Protein AF-A0AAD8WEA4-F1 (afdb_monomer_lite)

Secondary structure (DSSP, 8-state):
------TT----TTGGG-GGGGGG---SS---PPPPPPHHHHHHHH---S-HHHHHHHHHHHHHHHHHHHHHHHHHHHHHHHHHHHHHHHHHHHHHHHHTT-GGGGG-

Radius of gyration: 26.98 Å; chains: 1; bounding box: 64×45×72 Å

Organism: Lolium multiflorum (NCBI:txid4521)

Foldseek 3Di:
DDDPDDPPPCPPPCPVVPPVCVVVPDDDPDPPDPDDDDPVRVCVVPPDPDDPVVVVVVVVVVVVVVVVVVVVVVVVVVVVVVVVVVVVVVVVVVVVVCVVVPVVVVPD

Structure (mmCIF, N/CA/C/O backbone):
data_AF-A0AAD8WEA4-F1
#
_entry.id   AF-A0AAD8WEA4-F1
#
loop_
_atom_site.group_PDB
_atom_site.id
_atom_site.type_symbol
_atom_site.label_atom_id
_atom_site.label_alt_id
_atom_site.label_comp_id
_atom_site.label_asym_id
_atom_site.label_entity_id
_atom_site.label_seq_id
_atom_site.pdbx_PDB_ins_code
_atom_site.Cartn_x
_atom_site.Cartn_y
_atom_site.Cartn_z
_atom_site.occupancy
_atom_site.B_iso_or_equiv
_atom_site.auth_seq_id
_atom_site.auth_comp_id
_atom_site.auth_asym_id
_atom_site.auth_atom_id
_atom_site.pdbx_PDB_model_num
ATOM 1 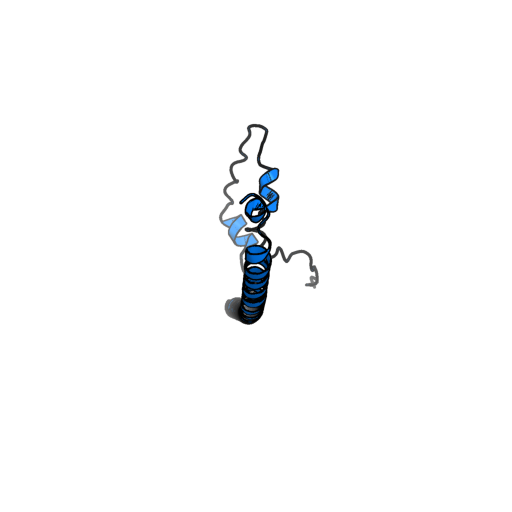N N . MET A 1 1 ? 31.925 5.768 -19.406 1.00 32.72 1 MET A N 1
ATOM 2 C CA . MET A 1 1 ? 31.260 5.127 -18.254 1.00 32.72 1 MET A CA 1
ATOM 3 C C . MET A 1 1 ? 30.538 6.207 -17.465 1.00 32.72 1 MET A C 1
ATOM 5 O O . MET A 1 1 ? 31.217 7.088 -16.960 1.00 32.72 1 MET A O 1
ATOM 9 N N . ALA A 1 2 ? 29.205 6.200 -17.416 1.00 39.97 2 ALA A N 1
ATOM 10 C CA . ALA A 1 2 ? 28.443 7.085 -16.532 1.00 39.97 2 ALA A CA 1
ATOM 11 C C . ALA A 1 2 ? 27.972 6.257 -15.327 1.00 39.97 2 ALA A C 1
ATOM 13 O O . ALA A 1 2 ? 27.374 5.201 -15.521 1.00 39.97 2 ALA A O 1
ATOM 14 N N . ASN A 1 3 ? 28.341 6.697 -14.121 1.00 33.06 3 ASN A N 1
ATOM 15 C CA . ASN A 1 3 ? 27.997 6.066 -12.846 1.00 33.06 3 ASN A CA 1
ATOM 16 C C . ASN A 1 3 ? 26.475 6.037 -12.649 1.00 33.06 3 ASN A C 1
ATOM 18 O O . ASN A 1 3 ? 25.807 7.042 -12.879 1.00 33.06 3 ASN A O 1
ATOM 22 N N . VAL A 1 4 ? 25.955 4.886 -12.217 1.00 49.28 4 VAL A N 1
ATOM 23 C CA . VAL A 1 4 ? 24.520 4.596 -12.022 1.00 49.28 4 VAL A CA 1
ATOM 24 C C . VAL A 1 4 ? 24.121 4.747 -10.540 1.00 49.28 4 VAL A C 1
ATOM 26 O O . VAL A 1 4 ? 23.082 4.264 -10.117 1.00 49.28 4 VAL A O 1
ATOM 29 N N . ASP A 1 5 ? 24.910 5.471 -9.743 1.00 46.84 5 ASP A N 1
ATOM 30 C CA . ASP A 1 5 ? 24.758 5.526 -8.281 1.00 46.84 5 ASP A CA 1
ATOM 31 C C . ASP A 1 5 ? 24.467 6.942 -7.756 1.00 46.84 5 ASP A C 1
ATOM 33 O O . ASP A 1 5 ? 25.165 7.446 -6.877 1.00 46.84 5 ASP A O 1
ATOM 37 N N . ASP A 1 6 ? 23.420 7.597 -8.268 1.00 40.94 6 ASP A N 1
ATOM 38 C CA . ASP A 1 6 ? 22.851 8.791 -7.622 1.00 40.94 6 ASP A CA 1
ATOM 39 C C . ASP A 1 6 ? 21.518 8.438 -6.925 1.00 40.94 6 ASP A C 1
ATOM 41 O O . ASP A 1 6 ? 20.459 8.453 -7.560 1.00 40.94 6 ASP A O 1
ATOM 45 N N . PRO A 1 7 ? 21.509 8.174 -5.600 1.00 43.84 7 PRO A N 1
ATOM 46 C CA . PRO A 1 7 ? 20.322 7.729 -4.854 1.00 43.84 7 PRO A CA 1
ATOM 47 C C . PRO A 1 7 ? 19.296 8.847 -4.571 1.00 43.84 7 PRO A C 1
ATOM 49 O O . PRO A 1 7 ? 18.504 8.760 -3.636 1.00 43.84 7 PRO A O 1
ATOM 52 N N . LYS A 1 8 ? 19.301 9.943 -5.341 1.00 40.56 8 LYS A N 1
ATOM 53 C CA . LYS A 1 8 ? 18.480 11.141 -5.065 1.00 40.56 8 LYS A CA 1
ATOM 54 C C . LYS A 1 8 ? 17.254 11.313 -5.966 1.00 40.56 8 LYS A C 1
ATOM 56 O O . LYS A 1 8 ? 16.536 12.294 -5.798 1.00 40.56 8 LYS A O 1
ATOM 61 N N . ASN A 1 9 ? 16.978 10.391 -6.890 1.00 45.25 9 ASN A N 1
ATOM 62 C CA . ASN A 1 9 ? 15.835 10.511 -7.811 1.00 45.25 9 ASN A CA 1
ATOM 63 C C . ASN A 1 9 ? 14.658 9.565 -7.505 1.00 45.25 9 ASN A C 1
ATOM 65 O O . ASN A 1 9 ? 13.693 9.487 -8.264 1.00 45.25 9 ASN A O 1
ATOM 69 N N . GLU A 1 10 ? 14.648 8.887 -6.363 1.00 41.81 10 GLU A N 1
ATOM 70 C CA . GLU A 1 10 ? 13.441 8.186 -5.924 1.00 41.81 10 GLU A CA 1
ATOM 71 C 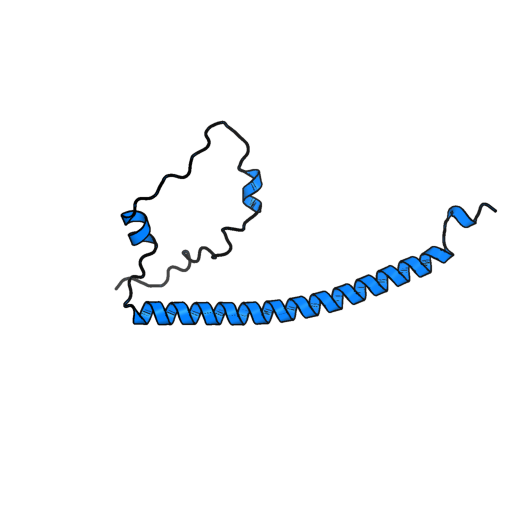C . GLU A 1 10 ? 12.476 9.182 -5.277 1.00 41.81 10 GLU A C 1
ATOM 73 O O . GLU A 1 10 ? 12.236 9.200 -4.069 1.00 41.81 10 GLU A O 1
ATOM 78 N N . THR A 1 11 ? 11.901 10.055 -6.110 1.00 48.12 11 THR A N 1
ATOM 79 C CA . THR A 1 11 ? 10.684 10.779 -5.745 1.00 48.12 11 THR A CA 1
ATOM 80 C C . THR A 1 11 ? 9.590 9.737 -5.562 1.00 48.12 11 THR A C 1
ATOM 82 O O . THR A 1 11 ? 8.928 9.310 -6.505 1.00 48.12 11 THR A O 1
ATOM 85 N N . SER A 1 12 ? 9.464 9.271 -4.316 1.00 45.03 12 SER A N 1
ATOM 86 C CA . SER A 1 12 ? 8.466 8.313 -3.858 1.00 45.03 12 SER A CA 1
ATOM 87 C C . SER A 1 12 ? 7.138 8.575 -4.555 1.00 45.03 12 SER A C 1
ATOM 89 O O . SER A 1 12 ? 6.566 9.658 -4.419 1.00 45.03 12 SER A O 1
ATOM 91 N N . SER A 1 13 ? 6.624 7.567 -5.264 1.00 46.34 13 SER A N 1
ATOM 92 C CA . SER A 1 13 ? 5.362 7.607 -6.021 1.00 46.34 13 SER A CA 1
ATOM 93 C C . SER A 1 13 ? 4.132 8.012 -5.180 1.00 46.34 13 SER A C 1
ATOM 95 O O . SER A 1 13 ? 3.049 8.212 -5.721 1.00 46.34 13 SER A O 1
ATOM 97 N N . TRP A 1 14 ? 4.296 8.137 -3.861 1.00 36.22 14 TRP A N 1
ATOM 98 C CA . TRP A 1 14 ? 3.304 8.573 -2.877 1.00 36.22 14 TRP A CA 1
ATOM 99 C C . TRP A 1 14 ? 3.311 10.085 -2.599 1.00 36.22 14 TRP A C 1
ATOM 101 O O . TRP A 1 14 ? 2.431 10.580 -1.902 1.00 36.22 14 TRP A O 1
ATOM 111 N N . SER A 1 15 ? 4.255 10.842 -3.167 1.00 52.50 15 SER A N 1
ATOM 112 C CA . SER A 1 15 ? 4.367 12.300 -2.988 1.00 52.50 15 SER A CA 1
ATOM 113 C C . SER A 1 15 ? 3.180 13.091 -3.560 1.00 52.50 15 SER A C 1
ATOM 115 O O . SER A 1 15 ? 2.919 14.204 -3.110 1.00 52.50 15 SER A O 1
ATOM 117 N N . ILE A 1 16 ? 2.393 12.492 -4.461 1.00 54.12 16 ILE A N 1
ATOM 118 C CA . ILE A 1 16 ? 1.137 13.068 -4.973 1.00 54.12 16 ILE A CA 1
ATOM 119 C C . ILE A 1 16 ? 0.066 13.174 -3.865 1.00 54.12 16 ILE A C 1
ATOM 121 O O . ILE A 1 16 ? -0.781 14.059 -3.918 1.00 54.12 16 ILE A O 1
ATOM 125 N N . PHE A 1 17 ? 0.129 12.334 -2.824 1.00 52.00 17 PHE A N 1
ATOM 126 C CA . PHE A 1 17 ? -0.818 12.330 -1.699 1.00 52.00 17 PHE A CA 1
ATOM 127 C C . PHE A 1 17 ? -0.290 13.059 -0.450 1.00 52.00 17 PHE A C 1
ATOM 129 O O . PHE A 1 17 ? -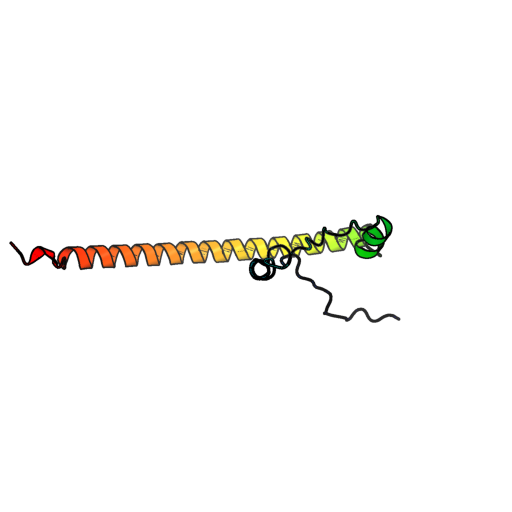0.812 12.870 0.649 1.00 52.00 17 PHE A O 1
ATOM 136 N N . ASN A 1 18 ? 0.750 13.892 -0.577 1.00 49.59 18 ASN A N 1
ATOM 137 C CA . ASN A 1 18 ? 1.273 14.639 0.564 1.00 49.59 18 ASN A CA 1
ATOM 138 C C . ASN A 1 18 ? 0.333 15.803 0.936 1.00 49.59 18 ASN A C 1
ATOM 140 O O . ASN A 1 18 ? 0.412 16.902 0.389 1.00 49.59 18 ASN A O 1
ATOM 144 N N . TRP A 1 19 ? -0.558 15.551 1.895 1.00 48.22 19 TRP A N 1
ATOM 145 C CA . TRP A 1 19 ? -1.549 16.506 2.405 1.00 48.22 19 TRP A CA 1
ATOM 146 C C . TRP A 1 19 ? -0.940 17.751 3.075 1.00 48.22 19 TRP A C 1
ATOM 148 O O . TRP A 1 19 ? -1.626 18.756 3.263 1.00 48.22 19 TRP A O 1
ATOM 158 N N . LYS A 1 20 ? 0.356 17.703 3.406 1.00 44.53 20 LYS A N 1
ATOM 159 C CA . LYS A 1 20 ? 1.084 18.762 4.116 1.00 44.53 20 LYS A CA 1
ATOM 160 C C . LYS A 1 20 ? 1.329 20.019 3.267 1.00 44.53 20 LYS A C 1
ATOM 162 O O . LYS A 1 20 ? 1.580 21.077 3.827 1.00 44.53 20 LYS A O 1
ATOM 167 N N . ASN A 1 21 ? 1.156 19.932 1.944 1.00 53.56 21 ASN A N 1
ATOM 168 C CA . ASN A 1 21 ? 1.268 21.070 1.018 1.00 53.56 21 ASN A CA 1
ATOM 169 C C . ASN A 1 21 ? -0.003 21.944 0.954 1.00 53.56 21 ASN A C 1
ATOM 171 O O . ASN A 1 21 ? -0.043 22.926 0.220 1.00 53.56 21 ASN A O 1
ATOM 175 N N . LYS A 1 22 ? -1.067 21.598 1.694 1.00 46.16 22 LYS A N 1
ATOM 176 C CA . LYS A 1 22 ? -2.347 22.324 1.650 1.00 46.16 22 LYS A CA 1
ATOM 177 C C . LYS A 1 22 ? -2.279 23.731 2.264 1.00 46.16 22 LYS A C 1
ATOM 179 O O . LYS A 1 22 ? -3.099 24.570 1.918 1.00 46.16 22 LYS A O 1
ATOM 184 N N . ALA A 1 23 ? -1.309 23.993 3.143 1.00 48.53 23 ALA A N 1
ATOM 185 C CA . ALA A 1 23 ? -1.172 25.275 3.841 1.00 48.53 23 ALA A CA 1
ATOM 186 C C . ALA A 1 23 ? -0.393 26.349 3.054 1.00 48.53 23 ALA A C 1
ATOM 188 O O . ALA A 1 23 ? -0.459 27.519 3.408 1.00 48.53 23 ALA A O 1
ATOM 189 N N . GLU A 1 24 ? 0.310 25.986 1.976 1.00 50.59 24 GLU A N 1
ATOM 190 C CA . GLU A 1 24 ? 1.065 26.940 1.140 1.00 50.59 24 GLU A CA 1
ATOM 191 C C . GLU A 1 24 ? 0.227 27.520 -0.017 1.00 50.59 24 GLU A C 1
ATOM 193 O O . GLU A 1 24 ? 0.744 28.248 -0.860 1.00 50.59 24 GLU A O 1
ATOM 198 N N . MET A 1 25 ? -1.073 27.210 -0.074 1.00 52.72 25 MET A N 1
ATOM 199 C CA . MET A 1 25 ? -1.948 27.547 -1.202 1.00 52.72 25 MET A CA 1
ATOM 200 C C . MET A 1 25 ? -2.947 28.683 -0.911 1.00 52.72 25 MET A C 1
ATOM 202 O O . MET A 1 25 ? -3.974 28.769 -1.580 1.00 52.72 25 MET A O 1
ATOM 206 N N . GLU A 1 26 ? -2.671 29.565 0.057 1.00 49.06 26 GLU A N 1
ATOM 207 C CA . GLU A 1 26 ? -3.487 30.767 0.303 1.00 49.06 26 GLU A CA 1
ATOM 208 C C . GLU A 1 26 ? -2.643 32.065 0.344 1.00 49.06 26 GLU A C 1
ATOM 210 O O . GLU A 1 26 ? -2.158 32.483 1.391 1.00 49.06 26 GLU A O 1
ATOM 215 N N . GLY A 1 27 ? -2.534 32.718 -0.832 1.00 36.69 27 GLY A N 1
ATOM 216 C CA . GLY A 1 27 ? -2.215 34.150 -1.056 1.00 36.69 27 GLY A CA 1
ATOM 217 C C . GLY A 1 27 ? -0.794 34.476 -1.576 1.00 36.69 27 GLY A C 1
ATOM 218 O O . GLY A 1 27 ? 0.154 33.886 -1.068 1.00 36.69 27 GLY A O 1
ATOM 219 N N . PRO A 1 28 ? -0.571 35.430 -2.525 1.00 43.31 28 PRO A N 1
ATOM 220 C CA . PRO A 1 28 ? -1.480 36.361 -3.207 1.00 43.31 28 PRO A CA 1
ATOM 221 C C . PRO A 1 28 ? -1.848 35.934 -4.650 1.00 43.31 28 PRO A C 1
ATOM 223 O O . PRO A 1 28 ? -1.403 34.918 -5.172 1.00 43.31 28 PRO A O 1
ATOM 226 N N . SER A 1 29 ? -2.723 36.723 -5.270 1.00 53.72 29 SER A N 1
ATOM 227 C CA . SER A 1 29 ? -3.549 36.480 -6.460 1.00 53.72 29 SER A CA 1
ATOM 228 C C . SER A 1 29 ? -2.833 36.300 -7.810 1.00 53.72 29 SER A C 1
ATOM 230 O O . SER A 1 29 ? -3.125 37.027 -8.754 1.00 53.72 29 SER A O 1
ATOM 232 N N . ASP A 1 30 ? -1.978 35.294 -7.943 1.00 54.62 30 ASP A N 1
ATOM 233 C CA . ASP A 1 30 ? -1.620 34.735 -9.247 1.00 54.62 30 ASP A CA 1
ATOM 234 C C . ASP A 1 30 ? -1.702 33.217 -9.149 1.00 54.62 30 ASP A C 1
ATOM 236 O O . ASP A 1 30 ? -0.770 32.533 -8.728 1.00 54.62 30 ASP A O 1
ATOM 240 N N . VAL A 1 31 ? -2.864 32.674 -9.523 1.00 54.84 31 VAL A N 1
ATOM 241 C CA . VAL A 1 31 ? -3.018 31.241 -9.771 1.00 54.84 31 VAL A CA 1
ATOM 242 C C . VAL A 1 31 ? -2.032 30.900 -10.886 1.00 54.84 31 VAL A C 1
ATOM 244 O O . VAL A 1 31 ? -2.346 31.080 -12.065 1.00 54.84 31 VAL A O 1
ATOM 247 N N . GLN A 1 32 ? -0.827 30.443 -10.530 1.00 61.31 32 GLN A N 1
ATOM 248 C CA . GLN A 1 32 ? 0.107 29.852 -11.478 1.00 61.31 32 GLN A CA 1
ATOM 249 C C . GLN A 1 32 ? -0.579 28.619 -12.050 1.00 61.31 32 GLN A C 1
ATOM 251 O O . GLN A 1 32 ? -0.541 27.523 -11.490 1.00 61.31 32 GLN A O 1
ATOM 256 N N . LYS A 1 33 ? -1.281 28.818 -13.165 1.00 68.88 33 LYS A N 1
ATOM 257 C CA . LYS A 1 33 ? -1.872 27.726 -13.921 1.00 68.88 33 LYS A CA 1
ATOM 258 C C . LYS A 1 33 ? -0.729 26.769 -14.261 1.00 68.88 33 LYS A C 1
ATOM 260 O O . LYS A 1 33 ? 0.320 27.237 -14.717 1.00 68.88 33 LYS A O 1
ATOM 265 N N . PRO A 1 34 ? -0.893 25.455 -14.045 1.00 73.88 34 PRO A N 1
ATOM 266 C CA . PRO A 1 34 ? 0.146 24.502 -14.396 1.00 73.88 34 PRO A CA 1
ATOM 267 C C . PRO A 1 34 ? 0.504 24.685 -15.873 1.00 73.88 34 PRO A C 1
ATOM 269 O O . PRO A 1 34 ? -0.365 24.631 -16.746 1.00 73.88 34 PRO A O 1
ATOM 272 N N . ARG A 1 35 ? 1.786 24.941 -16.159 1.00 82.62 35 ARG A N 1
ATOM 273 C CA . ARG A 1 35 ? 2.276 25.059 -17.535 1.00 82.62 35 ARG A CA 1
ATOM 274 C C . ARG A 1 35 ? 2.022 23.738 -18.259 1.00 82.62 35 ARG A C 1
ATOM 276 O O . ARG A 1 35 ? 2.458 22.682 -17.795 1.00 82.62 35 ARG A O 1
ATOM 283 N N . MET A 1 36 ? 1.375 23.805 -19.422 1.00 80.50 36 MET A N 1
ATOM 284 C CA . MET A 1 36 ? 1.279 22.650 -20.312 1.00 80.50 36 MET A CA 1
ATOM 285 C C . MET A 1 36 ? 2.687 22.264 -20.777 1.00 80.50 36 MET A C 1
ATOM 287 O O . MET A 1 36 ? 3.401 23.079 -21.363 1.00 80.50 36 MET A O 1
ATOM 291 N N . ARG A 1 37 ? 3.105 21.034 -20.465 1.00 84.44 37 ARG A N 1
ATOM 292 C CA . ARG A 1 37 ? 4.376 20.475 -20.942 1.00 84.44 37 ARG A CA 1
ATOM 293 C C . ARG A 1 37 ? 4.244 20.093 -22.411 1.00 84.44 37 ARG A C 1
ATOM 295 O O . ARG A 1 37 ? 3.180 19.644 -22.836 1.00 84.44 37 ARG A O 1
ATOM 302 N N . SER A 1 38 ? 5.322 20.244 -23.171 1.00 88.56 38 SER A N 1
ATOM 303 C CA . SER A 1 38 ? 5.358 19.765 -24.553 1.00 88.56 38 SER A CA 1
ATOM 304 C C . SER A 1 38 ? 5.461 18.238 -24.601 1.00 88.56 38 SER A C 1
ATOM 306 O O . SER A 1 38 ? 5.964 17.600 -23.674 1.00 88.56 38 SER A O 1
ATOM 308 N N . THR A 1 39 ? 5.029 17.629 -25.706 1.00 84.62 39 THR A N 1
ATOM 309 C CA . THR A 1 39 ? 5.153 16.177 -25.910 1.00 84.62 39 THR A CA 1
ATOM 310 C C . THR A 1 39 ? 6.606 15.712 -25.826 1.00 84.62 39 THR A C 1
ATOM 312 O O . THR A 1 39 ? 6.874 14.665 -25.251 1.00 84.62 39 THR A O 1
ATOM 315 N N . GLN A 1 40 ? 7.551 16.509 -26.335 1.00 86.75 40 GLN A N 1
ATOM 316 C CA . GLN A 1 40 ? 8.985 16.218 -26.253 1.00 86.75 40 GLN A CA 1
ATOM 317 C C . GLN A 1 40 ? 9.467 16.199 -24.800 1.00 86.75 40 GLN A C 1
ATOM 319 O O . GLN A 1 40 ? 10.128 15.252 -24.405 1.00 86.75 40 GLN A O 1
ATOM 324 N N . GLU A 1 41 ? 9.078 17.185 -23.986 1.00 85.75 41 GLU A N 1
ATOM 325 C CA . GLU A 1 41 ? 9.413 17.227 -22.552 1.00 85.75 41 GLU A CA 1
ATOM 326 C C . GLU A 1 41 ? 8.825 16.041 -21.776 1.00 85.75 41 GLU A C 1
ATOM 328 O O . GLU A 1 41 ? 9.416 15.559 -20.811 1.00 85.75 41 GLU A O 1
ATOM 333 N N . ILE A 1 42 ? 7.638 15.574 -22.169 1.00 85.81 42 ILE A N 1
ATOM 334 C CA . ILE A 1 42 ? 7.008 14.401 -21.559 1.00 85.81 42 ILE A CA 1
ATOM 335 C C . ILE A 1 42 ? 7.773 13.140 -21.960 1.00 85.81 42 ILE A C 1
ATOM 337 O O . ILE A 1 42 ? 8.112 12.329 -21.102 1.00 85.81 42 ILE A O 1
ATOM 341 N N . LEU A 1 43 ? 8.075 12.987 -23.248 1.00 83.50 43 LEU A N 1
ATOM 342 C CA . LEU A 1 43 ? 8.815 11.837 -23.746 1.00 83.50 43 LEU A CA 1
ATOM 343 C C . LEU A 1 43 ? 10.217 11.792 -23.146 1.00 83.50 43 LEU A C 1
ATOM 345 O O . LEU A 1 43 ? 10.591 10.761 -22.621 1.00 83.50 43 LEU A O 1
ATOM 349 N N . THR A 1 44 ? 10.974 12.884 -23.118 1.00 85.00 44 THR A N 1
ATOM 350 C CA . THR A 1 44 ? 12.320 12.870 -22.523 1.00 85.00 44 THR A CA 1
ATOM 351 C C . THR A 1 44 ? 12.302 12.527 -21.039 1.00 85.00 44 THR A C 1
ATOM 353 O O . THR A 1 44 ? 13.202 11.847 -20.564 1.00 85.00 44 THR A O 1
ATOM 356 N N . LYS A 1 45 ? 11.279 12.965 -20.299 1.00 84.56 45 LYS A N 1
ATOM 357 C CA . LYS A 1 45 ? 11.196 12.716 -18.857 1.00 84.56 45 LYS A CA 1
ATOM 358 C C . LYS A 1 45 ? 10.756 11.297 -18.496 1.00 84.56 45 LYS A C 1
ATOM 360 O O . LYS A 1 45 ? 11.155 10.796 -17.450 1.00 84.56 45 LYS A O 1
ATOM 365 N N . TYR A 1 46 ? 9.886 10.689 -19.300 1.00 82.38 46 TYR A N 1
ATOM 366 C CA . TYR A 1 46 ? 9.238 9.414 -18.966 1.00 82.38 46 TYR A CA 1
ATOM 367 C C . TYR A 1 46 ? 9.553 8.283 -19.942 1.00 82.38 46 TYR A C 1
ATOM 369 O O . TYR A 1 46 ? 9.069 7.166 -19.753 1.00 82.38 46 TYR A O 1
ATOM 377 N N . LYS A 1 47 ? 10.336 8.544 -20.990 1.00 80.50 47 LYS A N 1
ATOM 378 C CA . LYS A 1 47 ? 10.826 7.497 -21.876 1.00 80.50 47 LYS A CA 1
ATOM 379 C C . LYS A 1 47 ? 11.668 6.534 -21.055 1.00 80.50 47 LYS A C 1
ATOM 381 O O . LYS A 1 47 ? 12.519 6.926 -20.265 1.00 80.50 47 LYS A O 1
ATOM 386 N N . TYR A 1 48 ? 11.394 5.257 -21.261 1.00 76.19 48 TYR A N 1
ATOM 387 C CA . TYR A 1 48 ? 12.258 4.205 -20.781 1.00 76.19 48 TYR A CA 1
ATOM 388 C C . TYR A 1 48 ? 13.397 4.045 -21.791 1.00 76.19 48 TYR A C 1
ATOM 390 O O . TYR A 1 48 ? 13.145 3.773 -22.965 1.00 76.19 48 TYR A O 1
ATOM 398 N N . ASP A 1 49 ? 14.630 4.278 -21.348 1.00 76.06 49 ASP A N 1
ATOM 399 C CA . ASP A 1 49 ? 15.810 4.288 -22.222 1.00 76.06 49 ASP A CA 1
ATOM 400 C C . ASP A 1 49 ?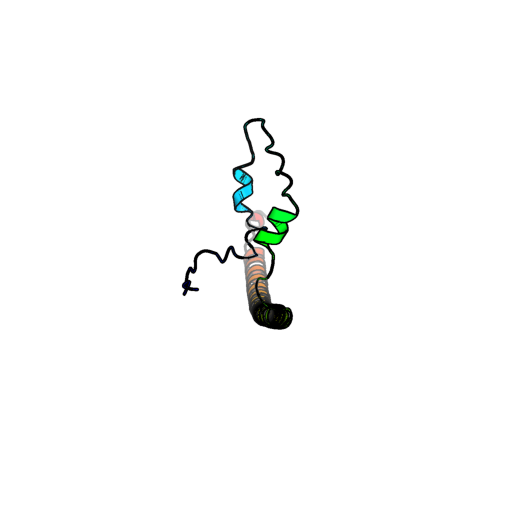 16.316 2.880 -22.593 1.00 76.06 49 ASP A C 1
ATOM 402 O O . ASP A 1 49 ? 17.232 2.759 -23.405 1.00 76.06 49 ASP A O 1
ATOM 406 N N . GLY A 1 50 ? 15.723 1.818 -22.032 1.00 75.25 50 GLY A N 1
ATOM 407 C CA . GLY A 1 50 ? 16.051 0.423 -22.349 1.00 75.25 50 GLY A CA 1
ATOM 408 C C . GLY A 1 50 ? 15.115 -0.229 -23.376 1.00 75.25 50 GLY A C 1
ATOM 409 O O . GLY A 1 50 ? 14.042 0.285 -23.693 1.00 75.25 50 GLY A O 1
ATOM 410 N N . ASP A 1 51 ? 15.503 -1.410 -23.863 1.00 83.00 51 ASP A N 1
ATOM 411 C CA . ASP A 1 51 ? 14.685 -2.208 -24.783 1.00 83.00 51 ASP A CA 1
ATOM 412 C C . ASP A 1 51 ? 13.350 -2.638 -24.152 1.00 83.00 51 ASP A C 1
ATOM 414 O O . ASP A 1 51 ? 13.213 -2.743 -22.930 1.00 83.00 51 ASP A O 1
ATOM 418 N N . ALA A 1 52 ? 12.358 -2.962 -24.990 1.00 81.06 52 ALA A N 1
ATOM 419 C CA . ALA A 1 52 ? 11.019 -3.365 -24.543 1.00 81.06 52 ALA A CA 1
ATOM 420 C C . ALA A 1 52 ? 11.040 -4.522 -23.521 1.00 81.06 52 ALA A C 1
ATOM 422 O O . ALA A 1 52 ? 10.235 -4.550 -22.590 1.00 81.06 52 ALA A O 1
ATOM 423 N N . ALA A 1 53 ? 11.994 -5.449 -23.654 1.00 84.25 53 ALA A N 1
ATOM 424 C CA . ALA A 1 53 ? 12.195 -6.539 -22.703 1.00 84.25 53 ALA A CA 1
ATOM 425 C C 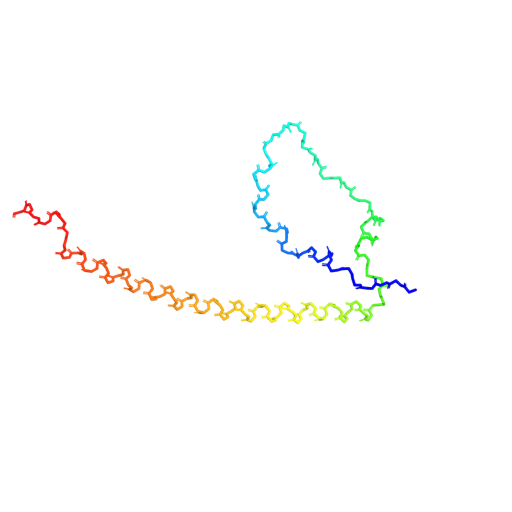. ALA A 1 53 ? 12.680 -6.047 -21.325 1.00 84.25 53 ALA A C 1
ATOM 427 O O . ALA A 1 53 ? 12.203 -6.531 -20.299 1.00 84.25 53 ALA A O 1
ATOM 428 N N . ALA A 1 54 ? 13.574 -5.055 -21.287 1.00 84.69 54 ALA A N 1
ATOM 429 C CA . ALA A 1 54 ? 14.045 -4.446 -20.045 1.00 84.69 54 ALA A CA 1
ATOM 430 C C . ALA A 1 54 ? 12.924 -3.643 -19.359 1.00 84.69 54 ALA A C 1
ATOM 432 O O . ALA A 1 54 ? 12.739 -3.751 -18.145 1.00 84.69 54 ALA A O 1
ATOM 433 N N . ALA A 1 55 ? 12.090 -2.943 -20.139 1.00 84.00 55 ALA A N 1
ATOM 434 C CA . ALA A 1 55 ? 10.915 -2.241 -19.619 1.00 84.00 55 ALA A CA 1
ATOM 435 C C . ALA A 1 55 ? 9.929 -3.211 -18.950 1.00 84.00 55 ALA A C 1
ATOM 437 O O . ALA A 1 55 ? 9.414 -2.937 -17.865 1.00 84.00 55 ALA A O 1
ATOM 438 N N . ALA A 1 56 ? 9.696 -4.367 -19.581 1.00 86.12 56 ALA A N 1
ATOM 439 C CA . ALA A 1 56 ? 8.831 -5.413 -19.049 1.00 86.12 56 ALA A CA 1
ATOM 440 C C . ALA A 1 56 ? 9.402 -6.054 -17.774 1.00 86.12 56 ALA A C 1
ATOM 442 O O . ALA A 1 56 ? 8.655 -6.293 -16.825 1.00 86.12 56 ALA A O 1
ATOM 443 N N . ALA A 1 57 ? 10.715 -6.296 -17.722 1.00 88.50 57 ALA A N 1
ATOM 444 C CA . ALA A 1 57 ? 11.378 -6.815 -16.528 1.00 88.50 57 ALA A CA 1
ATOM 445 C C . ALA A 1 57 ? 11.231 -5.852 -15.338 1.00 88.50 57 ALA A C 1
ATOM 447 O O . ALA A 1 57 ? 10.785 -6.260 -14.268 1.00 88.50 57 ALA A O 1
ATOM 448 N N . HIS A 1 58 ? 11.489 -4.564 -15.559 1.00 86.69 58 HIS A N 1
ATOM 449 C CA . HIS A 1 58 ? 11.336 -3.528 -14.538 1.00 86.69 58 HIS A CA 1
ATOM 450 C C . HIS A 1 58 ? 9.869 -3.337 -14.102 1.00 86.69 58 HIS A C 1
ATOM 452 O O . HIS A 1 58 ? 9.574 -3.132 -12.925 1.00 86.69 58 HIS A O 1
ATOM 458 N N . ALA A 1 59 ? 8.907 -3.453 -15.024 1.00 89.44 59 ALA A N 1
ATOM 459 C CA . ALA A 1 59 ? 7.488 -3.436 -14.669 1.00 89.44 59 ALA A CA 1
ATOM 460 C C . ALA A 1 59 ? 7.100 -4.640 -13.793 1.00 89.44 59 ALA A C 1
ATOM 462 O O . ALA A 1 59 ? 6.353 -4.486 -12.827 1.00 89.44 59 ALA A O 1
ATOM 463 N N . LYS A 1 60 ? 7.626 -5.832 -14.102 1.00 92.56 60 LYS A N 1
ATOM 464 C CA . LYS A 1 60 ? 7.416 -7.040 -13.297 1.00 92.56 60 LYS A CA 1
ATOM 465 C C . LYS A 1 60 ? 7.997 -6.884 -11.891 1.00 92.56 60 LYS A C 1
ATOM 467 O O . LYS A 1 60 ? 7.322 -7.241 -10.933 1.00 92.56 60 LYS A O 1
ATOM 472 N N . GLU A 1 61 ? 9.198 -6.334 -11.765 1.00 93.56 61 GLU A N 1
ATOM 473 C CA . GLU A 1 61 ? 9.837 -6.050 -10.475 1.00 93.56 61 GLU A CA 1
ATOM 474 C C . GLU A 1 61 ? 8.970 -5.129 -9.604 1.00 93.56 61 GLU A C 1
ATOM 476 O O . GLU A 1 61 ? 8.594 -5.502 -8.495 1.00 93.56 61 GLU A O 1
ATOM 481 N N . LYS A 1 62 ? 8.488 -4.008 -10.155 1.00 92.44 62 LYS A N 1
ATOM 482 C CA . LYS A 1 62 ? 7.569 -3.102 -9.439 1.00 92.44 62 LYS A CA 1
ATOM 483 C C . LYS A 1 62 ? 6.248 -3.753 -9.029 1.00 92.44 62 LYS A C 1
ATOM 485 O O . LYS A 1 62 ? 5.661 -3.390 -8.008 1.00 92.44 62 LYS A O 1
ATOM 490 N N . LEU A 1 63 ? 5.737 -4.693 -9.826 1.00 95.19 63 LEU A N 1
ATOM 491 C CA . LEU A 1 63 ? 4.543 -5.457 -9.457 1.00 95.19 63 LEU A CA 1
ATOM 492 C C . LEU A 1 63 ? 4.815 -6.398 -8.281 1.00 95.19 63 LEU A C 1
ATOM 494 O O . LEU A 1 63 ? 3.944 -6.544 -7.423 1.00 95.19 63 LEU A O 1
ATOM 498 N N . MET A 1 64 ? 6.008 -6.991 -8.216 1.00 95.00 64 MET A N 1
ATOM 499 C CA . MET A 1 64 ? 6.423 -7.822 -7.087 1.00 95.00 64 MET A CA 1
ATOM 500 C C . MET A 1 64 ? 6.548 -6.991 -5.805 1.00 95.00 64 MET A C 1
ATOM 502 O O . MET A 1 64 ? 5.914 -7.337 -4.813 1.00 95.00 64 MET A O 1
ATOM 506 N N . GLU A 1 65 ? 7.220 -5.837 -5.849 1.00 93.06 65 GLU A N 1
ATOM 507 C CA . GLU A 1 65 ? 7.313 -4.915 -4.702 1.00 93.06 65 GLU A CA 1
ATOM 508 C C . GLU A 1 65 ? 5.930 -4.486 -4.190 1.00 93.06 65 GLU A C 1
ATOM 510 O O . GLU A 1 65 ? 5.658 -4.436 -2.986 1.00 93.06 65 GLU A O 1
ATOM 515 N N . ARG A 1 66 ? 5.009 -4.174 -5.113 1.00 94.50 66 ARG A N 1
ATOM 516 C CA . ARG A 1 66 ? 3.637 -3.808 -4.750 1.00 94.50 66 ARG A CA 1
ATOM 517 C C . ARG A 1 66 ? 2.918 -4.966 -4.071 1.00 94.50 66 ARG A C 1
ATOM 519 O O . ARG A 1 66 ? 2.164 -4.722 -3.131 1.00 94.50 66 ARG A O 1
ATOM 526 N N . LYS A 1 67 ? 3.120 -6.194 -4.550 1.00 93.44 67 LYS A N 1
ATOM 527 C CA . LYS A 1 67 ? 2.516 -7.388 -3.960 1.00 93.44 67 LYS A CA 1
ATOM 528 C C . LYS A 1 67 ? 2.994 -7.580 -2.520 1.00 93.44 67 LYS A C 1
ATOM 530 O O . LYS A 1 67 ? 2.157 -7.683 -1.631 1.00 93.44 67 LYS A O 1
ATOM 535 N N . GLU A 1 68 ? 4.299 -7.518 -2.282 1.00 93.88 68 GLU A N 1
ATOM 536 C CA . GLU A 1 68 ? 4.880 -7.624 -0.935 1.00 93.88 68 GLU A CA 1
ATOM 537 C C . GLU A 1 68 ? 4.346 -6.530 -0.000 1.00 93.88 68 GLU A C 1
ATOM 539 O O . GLU A 1 68 ? 3.969 -6.786 1.144 1.00 93.88 68 GLU A O 1
ATOM 544 N N . LYS A 1 69 ? 4.226 -5.294 -0.501 1.00 95.44 69 LYS A N 1
ATOM 545 C CA . LYS A 1 69 ? 3.650 -4.191 0.275 1.00 95.44 69 LYS A CA 1
ATOM 546 C C . LYS A 1 69 ? 2.179 -4.427 0.632 1.00 95.44 69 LYS A C 1
ATOM 548 O O . LYS A 1 69 ? 1.769 -4.066 1.733 1.00 95.44 69 LYS A O 1
ATOM 553 N N . LEU A 1 70 ? 1.389 -4.992 -0.282 1.00 95.56 70 LEU A N 1
ATOM 554 C CA . LEU A 1 70 ? -0.012 -5.331 -0.019 1.00 95.56 70 LEU A CA 1
ATOM 555 C C . LEU A 1 70 ? -0.130 -6.436 1.032 1.00 95.56 70 LEU A C 1
ATOM 557 O O . LEU A 1 70 ? -0.956 -6.314 1.929 1.00 95.56 70 LEU A O 1
ATOM 561 N N . GLU A 1 71 ? 0.714 -7.464 0.964 1.00 94.00 71 GLU A N 1
ATOM 562 C CA . GLU A 1 71 ? 0.755 -8.529 1.973 1.00 94.00 71 GLU A CA 1
ATOM 563 C C . GLU A 1 71 ? 1.083 -7.962 3.363 1.00 94.00 71 GLU A C 1
ATOM 565 O O . GLU A 1 71 ? 0.394 -8.278 4.333 1.00 94.00 71 GLU A O 1
ATOM 570 N N . ARG A 1 72 ? 2.041 -7.029 3.456 1.00 94.88 72 ARG A N 1
ATOM 571 C CA . ARG A 1 72 ? 2.336 -6.329 4.715 1.00 94.88 72 ARG A CA 1
ATOM 572 C C . ARG A 1 72 ? 1.150 -5.507 5.232 1.00 94.88 72 ARG A C 1
ATOM 574 O O . ARG A 1 72 ? 0.845 -5.569 6.415 1.00 94.88 72 ARG A O 1
ATOM 581 N N . MET A 1 73 ? 0.463 -4.766 4.359 1.00 92.69 73 MET A N 1
ATOM 582 C CA . MET A 1 73 ? -0.722 -3.985 4.746 1.00 92.69 73 MET A CA 1
ATOM 583 C C . MET A 1 73 ? -1.851 -4.867 5.280 1.00 92.69 73 MET A C 1
ATOM 585 O O . MET A 1 73 ? -2.542 -4.465 6.212 1.00 92.69 73 MET A O 1
ATOM 589 N N . VAL A 1 74 ? -2.050 -6.052 4.699 1.00 94.00 74 VAL A N 1
ATOM 590 C CA . VAL A 1 74 ? -3.053 -7.010 5.182 1.00 94.00 74 VAL A CA 1
ATOM 591 C C . VAL A 1 74 ? -2.713 -7.471 6.597 1.00 94.00 74 VAL A C 1
ATOM 593 O O . VAL A 1 74 ? -3.591 -7.457 7.456 1.00 94.00 74 VAL A O 1
ATOM 596 N N . GLN A 1 75 ? -1.446 -7.803 6.856 1.00 93.25 75 GLN A N 1
ATOM 597 C CA . GLN A 1 75 ? -0.985 -8.193 8.189 1.00 93.25 75 GLN A CA 1
ATOM 598 C C . GLN A 1 75 ? -1.176 -7.063 9.215 1.00 93.25 75 GLN A C 1
ATOM 600 O O . GLN A 1 75 ? -1.808 -7.273 10.246 1.00 93.25 75 GLN A O 1
ATOM 605 N N . GLU A 1 76 ? -0.705 -5.851 8.900 1.00 93.56 76 GLU A N 1
ATOM 606 C CA . GLU A 1 76 ? -0.864 -4.667 9.760 1.00 93.56 76 GLU A CA 1
ATOM 607 C C . GLU A 1 76 ? -2.349 -4.341 10.022 1.00 93.56 76 GLU A C 1
ATOM 609 O O . GLU A 1 76 ? -2.710 -3.926 11.120 1.00 93.56 76 GLU A O 1
ATOM 614 N N . SER A 1 77 ? -3.231 -4.557 9.038 1.00 93.50 77 SER A N 1
ATOM 615 C CA . SER A 1 77 ? -4.676 -4.327 9.198 1.00 93.50 77 SER A CA 1
ATOM 616 C C . SER A 1 77 ? -5.328 -5.352 10.126 1.00 93.50 77 SER A C 1
ATOM 618 O O . SER A 1 77 ? -6.175 -4.974 10.928 1.00 93.50 77 SER A O 1
ATOM 620 N N . ALA A 1 78 ? -4.925 -6.624 10.048 1.00 91.69 78 ALA A N 1
ATOM 621 C CA . ALA A 1 78 ? -5.422 -7.666 10.945 1.00 91.69 78 ALA A CA 1
ATOM 622 C C . ALA A 1 78 ? -4.960 -7.439 12.397 1.00 91.69 78 ALA A C 1
ATOM 624 O O . ALA A 1 78 ? -5.731 -7.620 13.339 1.00 91.69 78 ALA A O 1
ATOM 625 N N . GLU A 1 79 ? -3.712 -7.002 12.586 1.00 90.62 79 GLU A N 1
ATOM 626 C CA . GLU A 1 79 ? -3.193 -6.616 13.903 1.00 90.62 79 GLU A CA 1
ATOM 627 C C . GLU A 1 79 ? -3.954 -5.411 14.472 1.00 90.62 79 GLU A C 1
ATOM 629 O O . GLU A 1 79 ? -4.385 -5.448 15.625 1.00 90.62 79 GLU A O 1
ATOM 634 N N . LEU A 1 80 ? -4.196 -4.385 13.648 1.00 93.94 80 LEU A N 1
ATOM 635 C CA . LEU A 1 80 ? -4.964 -3.203 14.037 1.00 93.94 80 LEU A CA 1
ATOM 636 C C . LEU A 1 80 ? -6.421 -3.539 14.393 1.00 93.94 80 LEU A C 1
ATOM 638 O O . LEU A 1 80 ? -6.958 -2.980 15.349 1.00 93.94 80 LEU A O 1
ATOM 642 N N . GLU A 1 81 ? -7.064 -4.437 13.643 1.00 91.94 81 GLU A N 1
ATOM 643 C CA . GLU A 1 81 ? -8.424 -4.908 13.931 1.00 91.94 81 GLU A CA 1
ATOM 644 C C . GLU A 1 81 ? -8.483 -5.557 15.321 1.00 91.94 81 GLU A C 1
ATOM 646 O O . GLU A 1 81 ? -9.253 -5.105 16.170 1.00 91.94 81 GLU A O 1
ATOM 651 N N . SER A 1 82 ? -7.588 -6.506 15.603 1.00 91.56 82 SER A N 1
ATOM 652 C CA . SER A 1 82 ? -7.459 -7.147 16.921 1.00 91.56 82 SER A CA 1
ATOM 653 C C . SER A 1 82 ? -7.202 -6.137 18.048 1.00 91.56 82 SER A C 1
ATOM 655 O O . SER A 1 82 ? -7.836 -6.178 19.106 1.00 91.56 82 SER A O 1
ATOM 657 N N . GLU A 1 83 ? -6.301 -5.175 17.836 1.00 91.62 83 GLU A N 1
ATOM 658 C CA . GLU A 1 83 ? -6.020 -4.139 18.829 1.00 91.62 83 GLU A CA 1
ATOM 659 C C . GLU A 1 83 ? -7.260 -3.266 19.094 1.00 91.62 83 GLU A C 1
ATOM 661 O O . GLU A 1 83 ? -7.589 -2.968 20.246 1.00 91.62 83 GLU A O 1
ATOM 666 N N . SER A 1 84 ? -8.010 -2.921 18.044 1.00 92.06 84 SER A N 1
ATOM 667 C CA . SER A 1 84 ? -9.241 -2.135 18.151 1.00 92.06 84 SER A CA 1
ATOM 668 C C . SER A 1 84 ? -10.346 -2.859 18.928 1.00 92.06 84 SER A C 1
ATOM 670 O O . SER A 1 84 ? -11.031 -2.234 19.744 1.00 92.06 84 SER A O 1
ATOM 672 N N . GLU A 1 85 ? -10.479 -4.176 18.758 1.00 89.56 85 GLU A N 1
ATOM 673 C CA . GLU A 1 85 ? -11.415 -5.003 19.525 1.00 89.56 85 GLU A CA 1
ATOM 674 C C . GLU A 1 85 ? -11.063 -5.014 21.021 1.00 89.56 85 GLU A C 1
ATOM 676 O O . GLU A 1 85 ? -11.948 -4.900 21.882 1.00 89.56 85 GLU A O 1
ATOM 681 N N . ASN A 1 86 ? -9.7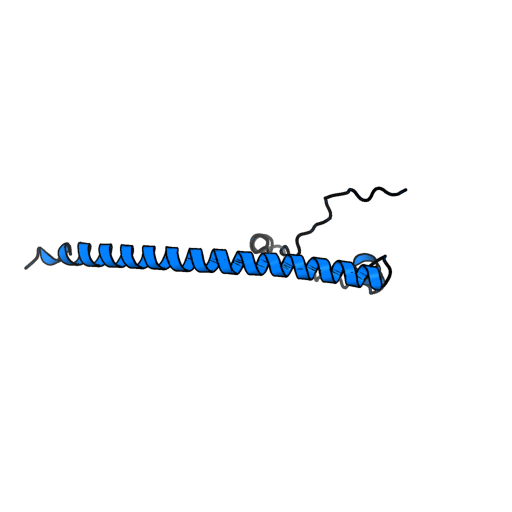68 -5.064 21.351 1.00 92.56 86 ASN A N 1
ATOM 682 C CA . ASN A 1 86 ? -9.291 -4.973 22.731 1.00 92.56 86 ASN A CA 1
ATOM 683 C C . ASN A 1 86 ? -9.627 -3.610 23.358 1.00 92.56 86 ASN A C 1
ATOM 685 O O . ASN A 1 86 ? -10.135 -3.551 24.483 1.00 92.56 86 ASN A O 1
ATOM 689 N N . PHE A 1 87 ? -9.418 -2.511 22.625 1.00 93.50 87 PHE A N 1
ATOM 690 C CA . PHE A 1 87 ? -9.787 -1.171 23.092 1.00 93.50 87 PHE A CA 1
ATOM 691 C C . PHE A 1 87 ? -11.297 -1.002 23.266 1.00 93.50 87 PHE A C 1
ATOM 693 O O . PHE A 1 87 ? -11.737 -0.435 24.270 1.00 93.50 87 PHE A O 1
ATOM 700 N N . ALA A 1 88 ? -12.102 -1.512 22.333 1.00 92.88 88 ALA A N 1
ATOM 701 C CA . ALA A 1 88 ? -13.558 -1.476 22.437 1.00 92.88 88 ALA A CA 1
ATOM 702 C C . ALA A 1 88 ? -14.043 -2.236 23.681 1.00 92.88 88 ALA A C 1
ATOM 704 O O . ALA A 1 88 ? -14.884 -1.736 24.433 1.00 92.88 88 ALA A O 1
ATOM 705 N N . THR A 1 89 ? -13.458 -3.406 23.949 1.00 92.94 89 THR A N 1
ATOM 706 C CA . THR A 1 89 ? -13.756 -4.205 25.144 1.00 92.94 89 THR A CA 1
ATOM 707 C C . THR A 1 89 ? -13.398 -3.449 26.425 1.00 92.94 89 THR A C 1
ATOM 709 O O . THR A 1 89 ? -14.211 -3.379 27.351 1.00 92.94 89 THR A O 1
ATOM 712 N N . LEU A 1 90 ? -12.218 -2.823 26.478 1.00 92.88 90 LEU A N 1
ATOM 713 C CA . LEU A 1 90 ? -11.793 -2.015 27.622 1.00 92.88 90 LEU A CA 1
ATOM 714 C C . LEU A 1 90 ? -12.721 -0.811 27.848 1.00 92.88 90 LEU A C 1
ATOM 716 O O . LEU A 1 90 ? -13.133 -0.547 28.978 1.00 92.88 90 LEU A O 1
ATOM 720 N N . ALA A 1 91 ? -13.101 -0.104 26.783 1.00 91.69 91 ALA A N 1
ATOM 721 C CA . ALA A 1 91 ? -14.029 1.019 26.867 1.00 91.69 91 ALA A CA 1
ATOM 722 C C . ALA A 1 91 ? -15.391 0.580 27.428 1.00 91.69 91 ALA A C 1
ATOM 724 O O . ALA A 1 91 ? -15.913 1.213 28.347 1.00 91.69 91 ALA A O 1
ATOM 725 N N . GLN A 1 92 ? -15.929 -0.550 26.957 1.00 90.81 92 GLN A N 1
ATOM 726 C CA . GLN A 1 92 ? -17.163 -1.126 27.496 1.00 90.81 92 GLN A CA 1
ATOM 727 C C . GLN A 1 92 ? -17.040 -1.482 28.984 1.00 90.81 92 GLN A C 1
ATOM 729 O O . GLN A 1 92 ? -17.978 -1.253 29.751 1.00 90.81 92 GLN A O 1
ATOM 734 N N . GLN A 1 93 ? -15.899 -2.028 29.417 1.00 91.38 93 GLN A N 1
ATOM 735 C CA . GLN A 1 93 ? -15.649 -2.308 30.834 1.00 91.38 93 GLN A CA 1
ATOM 736 C C . GLN A 1 93 ? -15.632 -1.025 31.672 1.00 91.38 93 GLN A C 1
ATOM 738 O O . GLN A 1 93 ? -16.255 -0.987 32.736 1.00 91.38 93 GLN A O 1
ATOM 743 N N . ILE A 1 94 ? -14.986 0.039 31.183 1.00 90.12 94 ILE A N 1
ATOM 744 C CA . ILE A 1 94 ? -14.977 1.348 31.845 1.00 90.12 94 ILE A CA 1
ATOM 745 C C . ILE A 1 94 ? -16.408 1.876 31.976 1.00 90.12 94 ILE A C 1
ATOM 747 O O . ILE A 1 94 ? -16.815 2.213 33.088 1.00 90.12 94 ILE A O 1
ATOM 751 N N . THR A 1 95 ? -17.204 1.864 30.902 1.00 87.88 95 THR A N 1
ATOM 752 C CA . THR A 1 95 ? -18.611 2.294 30.936 1.00 87.88 95 THR A CA 1
ATOM 753 C C . THR A 1 95 ? -19.411 1.529 31.988 1.00 87.88 95 THR A C 1
ATOM 755 O O . THR A 1 95 ? -20.014 2.158 32.856 1.00 87.88 95 THR A O 1
ATOM 758 N N . LYS A 1 96 ? -19.338 0.192 31.996 1.00 86.44 96 LYS A N 1
ATOM 759 C CA . LYS A 1 96 ? -20.008 -0.647 33.007 1.00 86.44 96 LYS A CA 1
ATOM 760 C C . LYS A 1 96 ? -19.552 -0.315 34.432 1.00 86.44 96 LYS A C 1
ATOM 762 O O . LYS A 1 96 ? -20.366 -0.235 35.348 1.00 86.44 96 LYS A O 1
ATOM 767 N N . SER A 1 97 ? -18.253 -0.085 34.638 1.00 85.12 97 SER A N 1
ATOM 768 C CA . SER A 1 97 ? -17.708 0.272 35.957 1.00 85.12 97 SER A CA 1
ATOM 769 C C . SER A 1 97 ? -18.162 1.659 36.439 1.00 85.12 97 SER A C 1
ATOM 771 O O . SER A 1 97 ? -18.291 1.891 37.644 1.00 85.12 97 SER A O 1
ATOM 773 N N . MET A 1 98 ? -18.420 2.576 35.501 1.00 80.81 98 MET A N 1
ATOM 774 C CA . MET A 1 98 ? -18.850 3.948 35.765 1.00 80.81 98 MET A CA 1
ATOM 775 C C . MET A 1 98 ? -20.370 4.090 35.892 1.00 80.81 98 MET A C 1
ATOM 777 O O . MET A 1 98 ? -20.822 4.985 36.602 1.00 80.81 98 MET A O 1
ATOM 781 N N . GLU A 1 99 ? -21.174 3.216 35.277 1.00 73.69 99 GLU A N 1
ATOM 782 C CA . GLU A 1 99 ? -22.637 3.189 35.445 1.00 73.69 99 GLU A CA 1
ATOM 783 C C . GLU A 1 99 ? -23.052 3.051 36.915 1.00 73.69 99 GLU A C 1
ATOM 785 O O . GLU A 1 99 ? -23.974 3.732 37.365 1.00 73.69 99 GLU A O 1
ATOM 790 N N . ASN A 1 100 ? -22.298 2.270 37.688 1.00 69.62 100 ASN A N 1
ATOM 791 C CA . ASN A 1 100 ? -22.500 2.112 39.130 1.00 69.62 100 ASN A CA 1
ATOM 792 C C . ASN A 1 100 ? -22.000 3.309 39.964 1.00 69.62 100 ASN A C 1
ATOM 794 O O . ASN A 1 100 ? -22.271 3.382 41.158 1.00 69.62 100 ASN A O 1
ATOM 798 N N . LYS A 1 101 ? -21.270 4.251 39.353 1.00 72.19 101 LYS A N 1
ATOM 799 C CA . LYS A 1 101 ? -20.656 5.432 39.993 1.00 72.19 101 LYS A CA 1
ATOM 800 C C . LYS A 1 101 ? -21.174 6.746 39.402 1.00 72.19 101 LYS A C 1
ATOM 802 O O . LYS A 1 101 ? -20.491 7.769 39.432 1.00 72.19 101 LYS A O 1
ATOM 807 N N . ARG A 1 102 ? -22.379 6.721 38.831 1.00 71.25 102 ARG A N 1
ATOM 808 C CA . ARG A 1 102 ? -23.048 7.901 38.279 1.00 71.25 102 ARG A CA 1
ATOM 809 C C . ARG A 1 102 ? -23.232 8.961 39.373 1.00 71.25 102 ARG A C 1
ATOM 811 O O . ARG A 1 102 ? -23.952 8.739 40.342 1.00 71.25 102 ARG A O 1
ATOM 818 N N . TRP A 1 103 ? -22.601 10.123 39.203 1.00 67.44 103 TRP A N 1
ATOM 819 C CA . TRP A 1 103 ? -22.572 11.204 40.202 1.00 67.44 103 TRP A CA 1
ATOM 820 C C . TRP A 1 103 ? -23.954 11.804 40.518 1.00 67.44 103 TRP A C 1
ATOM 822 O O . TRP A 1 103 ? -24.141 12.394 41.577 1.00 67.44 103 TRP A O 1
ATOM 832 N N . TRP A 1 104 ? -24.941 11.624 39.637 1.00 67.69 104 TRP A N 1
ATOM 833 C CA . TRP A 1 104 ? -26.326 12.064 39.844 1.00 67.69 104 TRP A CA 1
ATOM 834 C C . TRP A 1 104 ? -27.159 11.140 40.746 1.00 67.69 104 TRP A C 1
ATOM 836 O O . TRP A 1 104 ? -28.232 11.547 41.183 1.00 67.69 104 TRP A O 1
ATOM 846 N N . ASN A 1 105 ? -26.679 9.938 41.081 1.00 64.94 105 ASN A N 1
ATOM 847 C CA . ASN A 1 105 ? -27.398 9.023 41.976 1.00 64.94 105 ASN A CA 1
ATOM 848 C C . ASN A 1 105 ? -27.343 9.429 43.462 1.00 64.94 105 ASN A C 1
ATOM 850 O O . ASN A 1 105 ? -27.989 8.773 44.270 1.00 64.94 105 ASN A O 1
ATOM 854 N N . TRP A 1 106 ? -26.626 10.494 43.858 1.00 59.38 106 TRP A N 1
ATOM 855 C CA . TRP A 1 106 ? -26.606 10.913 45.272 1.00 59.38 106 TRP A CA 1
ATOM 856 C C . TRP A 1 106 ? -27.884 11.628 45.722 1.00 59.38 106 TRP A C 1
ATOM 858 O O . TRP A 1 106 ? -28.065 11.845 46.917 1.00 59.38 106 TRP A O 1
ATOM 868 N N . ARG A 1 107 ? -28.711 12.110 44.782 1.00 54.62 107 ARG A N 1
ATOM 869 C CA . ARG A 1 107 ? -29.713 13.167 45.027 1.00 54.62 107 ARG A CA 1
ATOM 870 C C . ARG A 1 107 ? -31.158 12.670 45.182 1.00 54.62 107 ARG A C 1
ATOM 872 O O . ARG A 1 107 ? -32.067 13.475 44.994 1.00 54.62 107 ARG A O 1
ATOM 879 N N . ALA A 1 108 ? -31.353 11.394 45.512 1.00 49.38 108 ALA A N 1
ATOM 880 C CA . ALA A 1 108 ? -32.655 10.810 45.844 1.00 49.38 108 ALA A CA 1
ATOM 881 C C . ALA A 1 108 ? -32.716 10.428 47.325 1.00 49.38 108 ALA A C 1
ATOM 883 O O . ALA A 1 108 ? -31.724 9.836 47.807 1.00 49.38 108 ALA A O 1
#

pLDDT: mean 73.81, std 19.8, range [32.72, 95.56]

Sequence (108 aa):
MANVDDPKNETSSWSIFNWKNKAEMEGPSDVQKPRMRSTQEILTKYKYDGDAAAAAAHAKEKLMERKEKLERMVQESAELESESENFATLAQQITKSMENKRWWNWRA